Protein AF-A0A2P1QWV4-F1 (afdb_monomer)

Solvent-accessible surface area (backbone atoms o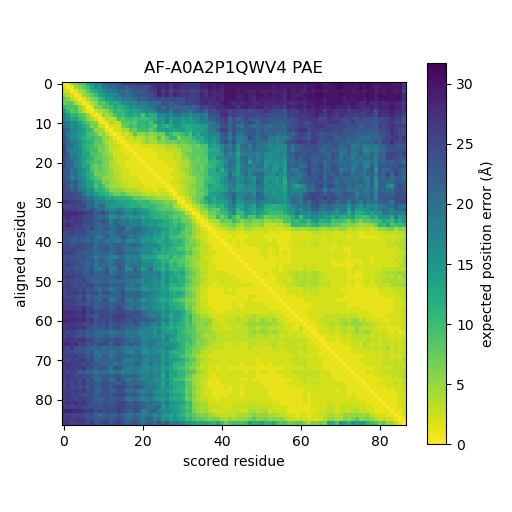nly — not comparable to full-atom values): 5271 Å² total; per-residue (Å²): 137,85,81,82,81,80,67,66,64,65,59,54,54,49,51,51,50,52,50,51,51,52,51,50,46,49,65,72,54,71,72,69,78,78,70,58,91,30,56,33,70,44,69,74,67,34,65,74,46,26,78,56,28,30,32,40,46,47,54,60,63,67,37,56,69,83,67,75,71,62,74,60,37,77,49,54,76,43,74,42,60,53,74,40,53,68,121

pLDDT: mean 83.9, std 16.36, range [35.91, 97.56]

Foldseek 3Di:
DDDDPPDCVVVVVVVVVVVVVVVVCCVVPVPDPPDPWQAEADVVVCLVPLARHAEYAPAQVQDQDDDPSPVSNVNHNYYHHHNYNHD

Sequence (87 aa):
MMTMSHSPTKHFRKKGIILSIILLYCYCFGNLKVQEKGTYNDLAKALQNPKDVRILDLRGRELATLPKEIGQLKNLQELDLSYNQLW

InterPro domains:
  IPR032675 Leucine-rich repeat domain superfamily [G3DSA:3.80.10.10] (27-87)

Secondary structure (DSSP, 8-state):
-------THHHHHHHHHHHHHHHHHHHHHTT-----TTEES-HHHHHHSTTT--EEE-TTS--SS--GGGGG-TT--EEE-TTS---

Nearest PDB structures (foldseek):
  4u08-assembly2_B  TM=1.002E+00  e=5.279E-05  Leptospira interrogans serovar Copenhageni str. Fiocruz L1-130
  6lx0-assembly1_A  TM=1.009E+00  e=9.581E-05  Leptospira santarosai serovar Shermani str. LT 821
  4u06-assembly1_A  TM=9.954E-01  e=1.627E-04  Leptospira interrogans serovar Copenhageni str. Fiocruz L1-130
  4u09-assembly1_A  TM=9.231E-01  e=1.110E-03  Leptospira interrogans serovar Copenhageni str. Fiocruz L1-130
  8xp3-assembly1_JC  TM=8.953E-01  e=4.910E-01  Homo sapiens

Radius of gyration: 25.89 Å; Cα contacts (8 Å, |Δi|>4): 90; chains: 1; bounding box: 24×56×78 Å

Mean predicted aligned error: 12.36 Å

Structure (mmCIF, N/CA/C/O backbone):
data_AF-A0A2P1QWV4-F1
#
_entry.id   AF-A0A2P1QWV4-F1
#
loop_
_atom_site.group_PDB
_atom_site.id
_atom_site.type_symbol
_atom_site.label_atom_id
_atom_site.label_alt_id
_atom_site.label_comp_id
_atom_site.label_asym_id
_atom_site.label_entity_id
_atom_site.label_seq_id
_atom_site.pdbx_PDB_ins_code
_atom_site.Cartn_x
_atom_site.Cartn_y
_atom_site.Cartn_z
_atom_site.occupancy
_atom_site.B_iso_or_equiv
_atom_site.auth_seq_id
_atom_site.auth_comp_id
_atom_site.auth_asym_id
_atom_site.auth_atom_id
_atom_site.pdbx_PDB_model_num
ATOM 1 N N . MET A 1 1 ? 3.760 45.464 63.492 1.00 41.03 1 MET A N 1
ATOM 2 C CA . MET A 1 1 ? 3.503 45.474 62.035 1.00 41.03 1 MET A CA 1
ATOM 3 C C . MET A 1 1 ? 4.593 44.658 61.353 1.00 41.03 1 MET A C 1
ATOM 5 O O . MET A 1 1 ? 5.704 45.149 61.231 1.00 41.03 1 MET A O 1
ATOM 9 N N . MET A 1 2 ? 4.333 43.396 60.999 1.00 35.91 2 MET A N 1
ATOM 10 C CA . MET A 1 2 ? 5.277 42.587 60.214 1.00 35.91 2 MET A CA 1
ATOM 11 C C . MET A 1 2 ? 4.987 42.815 58.730 1.00 35.91 2 MET A C 1
ATOM 13 O O . MET A 1 2 ? 3.895 42.508 58.259 1.00 35.91 2 MET A O 1
ATOM 17 N N . THR A 1 3 ? 5.941 43.385 58.002 1.00 49.12 3 THR A N 1
ATOM 18 C CA . THR A 1 3 ? 5.851 43.560 56.552 1.00 49.12 3 THR A CA 1
ATOM 19 C C . THR A 1 3 ? 6.279 42.259 55.870 1.00 49.12 3 THR A C 1
ATOM 21 O O . THR A 1 3 ? 7.433 41.846 55.940 1.00 49.12 3 THR A O 1
ATOM 24 N N . MET A 1 4 ? 5.341 41.572 55.211 1.00 44.56 4 MET A N 1
ATOM 25 C CA . MET A 1 4 ? 5.672 40.438 54.344 1.00 44.56 4 MET A CA 1
ATOM 26 C C . MET A 1 4 ? 6.257 40.971 53.033 1.00 44.56 4 MET A C 1
ATOM 28 O O . MET A 1 4 ? 5.523 41.420 52.154 1.00 44.56 4 MET A O 1
ATOM 32 N N . SER A 1 5 ? 7.579 40.912 52.879 1.00 52.41 5 SER A N 1
ATOM 33 C CA . SER A 1 5 ? 8.238 41.180 51.601 1.00 52.41 5 SER A CA 1
ATOM 34 C C . SER A 1 5 ? 7.972 40.022 50.628 1.00 52.41 5 SER A C 1
ATOM 36 O O . SER A 1 5 ? 8.624 38.977 50.638 1.00 52.41 5 SER A O 1
ATOM 38 N N . HIS A 1 6 ? 6.966 40.184 49.766 1.00 55.97 6 HIS A N 1
ATOM 39 C CA . HIS A 1 6 ? 6.724 39.261 48.658 1.00 55.97 6 HIS A CA 1
ATOM 40 C C . HIS A 1 6 ? 7.816 39.452 47.596 1.00 55.97 6 HIS A C 1
ATOM 42 O O . HIS A 1 6 ? 7.783 40.391 46.807 1.00 55.97 6 HIS A O 1
ATOM 48 N N . SER A 1 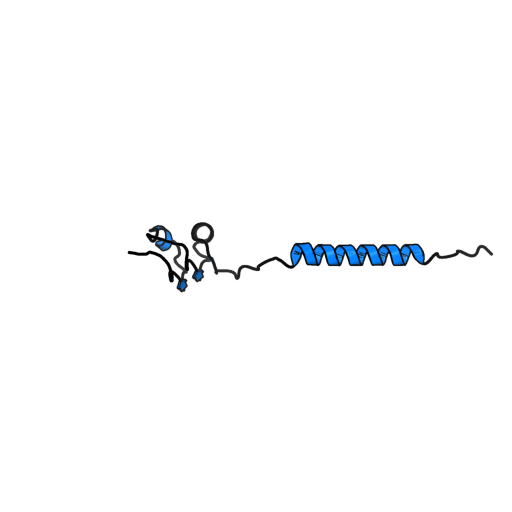7 ? 8.816 38.566 47.592 1.00 50.94 7 SER A N 1
ATOM 49 C CA . SER A 1 7 ? 9.912 38.601 46.617 1.00 50.94 7 SER A CA 1
ATOM 50 C C . SER A 1 7 ? 9.410 38.183 45.218 1.00 50.94 7 SER A C 1
ATOM 52 O O . SER A 1 7 ? 8.984 37.034 45.045 1.00 50.94 7 SER A O 1
ATOM 54 N N . PRO A 1 8 ? 9.478 39.057 44.192 1.00 56.31 8 PRO A N 1
ATOM 55 C CA . PRO A 1 8 ? 8.947 38.778 42.850 1.00 56.31 8 PRO A CA 1
ATOM 56 C C . PRO A 1 8 ? 9.732 37.687 42.094 1.00 56.31 8 PRO A C 1
ATOM 58 O O . PRO A 1 8 ? 9.236 37.090 41.136 1.00 56.31 8 PRO A O 1
ATOM 61 N N . THR A 1 9 ? 10.942 37.365 42.551 1.00 57.84 9 THR A N 1
ATOM 62 C CA . THR A 1 9 ? 11.903 36.444 41.918 1.00 57.84 9 THR A CA 1
ATOM 63 C C . THR A 1 9 ? 11.368 35.021 41.717 1.00 57.84 9 THR A C 1
ATOM 65 O O . THR A 1 9 ? 11.596 34.408 40.672 1.00 57.84 9 THR A O 1
ATOM 68 N N . LYS A 1 10 ? 10.589 34.493 42.672 1.00 58.16 10 LYS A N 1
ATOM 69 C CA . LYS A 1 10 ? 9.997 33.145 42.570 1.00 58.16 10 LYS A CA 1
ATOM 70 C C . LYS A 1 10 ? 8.980 33.046 41.430 1.00 58.16 10 LYS A C 1
ATOM 72 O O . LYS A 1 10 ? 8.883 32.001 40.793 1.00 58.16 10 LYS A O 1
ATOM 77 N N . HIS A 1 11 ? 8.226 34.112 41.176 1.00 54.50 11 HIS A N 1
ATOM 78 C CA . HIS A 1 11 ? 7.182 34.151 40.153 1.00 54.50 11 HIS A CA 1
ATOM 79 C C . HIS A 1 11 ? 7.775 34.231 38.737 1.00 54.50 11 HIS A C 1
ATOM 81 O O . HIS A 1 11 ? 7.349 33.483 37.858 1.00 54.50 11 HIS A O 1
ATOM 87 N N . PHE A 1 12 ? 8.822 35.040 38.533 1.00 60.25 12 PHE A N 1
ATOM 88 C CA . PHE A 1 12 ? 9.547 35.105 37.256 1.00 60.25 12 PHE A CA 1
ATOM 89 C C . PHE A 1 12 ? 10.268 33.794 36.922 1.00 60.25 12 PHE A C 1
ATOM 91 O O . PHE A 1 12 ? 10.156 33.311 35.797 1.00 60.25 12 PHE A O 1
ATOM 98 N N . ARG A 1 13 ? 10.917 33.153 37.907 1.00 68.25 13 ARG A N 1
ATOM 99 C CA . ARG A 1 13 ? 11.556 31.840 37.710 1.00 68.25 13 ARG A CA 1
ATOM 100 C C . ARG A 1 13 ? 10.545 30.766 37.301 1.00 68.25 13 ARG A C 1
ATOM 102 O O . ARG A 1 13 ? 10.812 29.995 36.390 1.00 68.25 13 ARG A O 1
ATOM 109 N N . LYS A 1 14 ? 9.364 30.741 37.930 1.00 65.25 14 LYS A N 1
ATOM 110 C CA . LYS A 1 14 ? 8.271 29.815 37.577 1.00 65.25 14 LYS A CA 1
ATOM 111 C C . LYS A 1 14 ? 7.737 30.058 36.161 1.00 65.25 14 LYS A C 1
ATOM 113 O O . LYS A 1 14 ? 7.563 29.097 35.423 1.00 65.25 14 LYS A O 1
ATOM 118 N N . LYS A 1 15 ? 7.527 31.318 35.760 1.00 74.31 15 LYS A N 1
ATOM 119 C CA . LYS A 1 15 ? 7.105 31.669 34.390 1.00 74.31 15 LYS A CA 1
ATOM 120 C C . LYS A 1 15 ? 8.151 31.289 33.339 1.00 74.31 15 LYS A C 1
ATOM 122 O O . LYS A 1 15 ? 7.782 30.765 32.295 1.00 74.31 15 LYS A O 1
ATOM 127 N N . GLY A 1 16 ? 9.435 31.488 33.639 1.00 77.56 16 GLY A N 1
ATOM 128 C CA . GLY A 1 16 ? 10.540 31.053 32.780 1.00 77.56 16 GLY A CA 1
ATOM 129 C C . GLY A 1 16 ? 10.588 29.533 32.604 1.00 77.56 16 GLY A C 1
ATOM 130 O O . GLY A 1 16 ? 10.732 29.053 31.485 1.00 77.56 16 GLY A O 1
ATOM 131 N N . ILE A 1 17 ? 10.369 28.775 33.686 1.00 84.50 17 ILE A N 1
ATOM 132 C CA . ILE A 1 17 ? 10.273 27.308 33.633 1.00 84.50 17 ILE A CA 1
ATOM 133 C C . ILE A 1 17 ? 9.084 26.872 32.766 1.00 84.50 17 ILE A C 1
ATOM 135 O O . ILE A 1 17 ? 9.257 26.054 31.868 1.00 84.50 17 ILE A O 1
ATOM 139 N N . ILE A 1 18 ? 7.899 27.454 32.968 1.00 86.88 18 ILE A N 1
ATOM 140 C CA . ILE A 1 18 ? 6.710 27.143 32.157 1.00 86.88 18 ILE A CA 1
ATOM 141 C C . ILE A 1 18 ? 6.970 27.424 30.670 1.00 86.88 18 ILE A C 1
ATOM 143 O O . ILE A 1 18 ? 6.674 26.578 29.831 1.00 86.88 18 ILE A O 1
ATOM 147 N N . LEU A 1 19 ? 7.581 28.567 30.341 1.00 86.44 19 LEU A N 1
ATOM 148 C CA . LEU A 1 19 ? 7.925 28.914 28.961 1.00 86.44 19 LEU A CA 1
ATOM 149 C C . LEU A 1 19 ? 8.916 27.911 28.353 1.00 86.44 19 LEU A C 1
ATOM 151 O O . LEU A 1 19 ? 8.719 27.469 27.226 1.00 86.44 19 LEU A O 1
ATOM 155 N N . SER A 1 20 ? 9.941 27.503 29.105 1.00 87.44 20 SER A N 1
ATOM 156 C CA . SER A 1 20 ? 10.903 26.495 28.641 1.00 87.44 20 SER A CA 1
ATOM 157 C C . SER A 1 20 ? 10.265 25.124 28.397 1.00 87.44 20 SER A C 1
ATOM 159 O O . SER A 1 20 ? 10.608 24.469 27.419 1.00 87.44 20 SER A O 1
ATOM 161 N N . ILE A 1 21 ? 9.291 24.716 29.217 1.00 88.88 21 ILE A N 1
ATOM 162 C CA . ILE A 1 21 ? 8.538 23.468 29.025 1.00 88.88 21 ILE A CA 1
ATOM 163 C C . ILE A 1 21 ? 7.674 23.547 27.764 1.00 88.88 21 ILE A C 1
ATOM 165 O O . ILE A 1 21 ? 7.635 22.588 27.002 1.00 88.88 21 ILE A O 1
ATOM 169 N N . ILE A 1 22 ? 7.020 24.685 27.513 1.00 88.69 22 ILE A N 1
ATOM 170 C CA . ILE A 1 22 ? 6.231 24.901 26.292 1.00 88.69 22 ILE A CA 1
ATOM 171 C C . ILE A 1 22 ? 7.132 24.830 25.059 1.00 88.69 22 ILE A C 1
ATOM 173 O O . ILE A 1 22 ? 6.800 24.142 24.101 1.00 88.69 22 ILE A O 1
ATOM 177 N N . LEU A 1 23 ? 8.290 25.493 25.088 1.00 87.31 23 LEU A N 1
ATOM 178 C CA . LEU A 1 23 ? 9.248 25.458 23.982 1.00 87.31 23 LEU A CA 1
ATOM 179 C C . LEU A 1 23 ? 9.799 24.048 23.748 1.00 87.31 23 LEU A C 1
ATOM 181 O O . LEU A 1 23 ? 9.881 23.613 22.602 1.00 87.31 23 LEU A O 1
ATOM 185 N N . LEU A 1 24 ? 10.117 23.315 24.819 1.00 87.44 24 LEU A N 1
ATOM 186 C CA . LEU A 1 24 ? 10.555 21.923 24.736 1.00 87.44 24 LEU A CA 1
ATOM 187 C C . LEU A 1 24 ? 9.450 21.024 24.170 1.00 87.44 24 LEU A C 1
ATOM 189 O O . LEU A 1 24 ? 9.716 20.213 23.293 1.00 87.44 24 LEU A O 1
ATOM 193 N N . TYR A 1 25 ? 8.204 21.200 24.612 1.00 85.38 25 TYR A N 1
ATOM 194 C CA . TYR A 1 25 ? 7.054 20.474 24.079 1.00 85.38 25 TYR A CA 1
ATOM 195 C C . TYR A 1 25 ? 6.842 20.774 22.592 1.00 85.38 25 TYR A C 1
ATOM 197 O O . TYR A 1 25 ? 6.720 19.847 21.799 1.00 85.38 25 TYR A O 1
ATOM 205 N N . CYS A 1 26 ? 6.876 22.044 22.183 1.00 81.50 26 CYS A N 1
ATOM 206 C CA . CYS A 1 26 ? 6.783 22.438 20.776 1.00 81.50 26 CYS A CA 1
ATOM 207 C C . CYS A 1 26 ? 7.923 21.847 19.937 1.00 81.50 26 CYS A C 1
ATOM 209 O O . CYS A 1 26 ? 7.685 21.388 18.824 1.00 81.50 26 CYS A O 1
ATOM 211 N N . TYR A 1 27 ? 9.141 21.806 20.477 1.00 83.94 27 TYR A N 1
ATOM 212 C CA . TYR A 1 27 ? 10.283 21.175 19.821 1.00 83.94 27 TYR A CA 1
ATOM 213 C C . TYR A 1 27 ? 10.092 19.655 19.668 1.00 83.94 27 TYR A C 1
ATOM 215 O O . TYR A 1 27 ? 10.285 19.110 18.581 1.00 83.94 27 TYR A O 1
ATOM 223 N N . CYS A 1 28 ? 9.650 18.972 20.728 1.00 79.69 28 CYS A N 1
ATOM 224 C CA . CYS A 1 28 ? 9.412 17.528 20.726 1.00 79.69 28 CYS A CA 1
ATOM 225 C C . CYS A 1 28 ? 8.209 17.110 19.862 1.00 79.69 28 CYS A C 1
ATOM 227 O O . CYS A 1 28 ? 8.248 16.052 19.239 1.00 79.69 28 CYS A O 1
ATOM 229 N N . PHE A 1 29 ? 7.141 17.910 19.825 1.00 76.69 29 PHE A N 1
ATOM 230 C CA . PHE A 1 29 ? 5.852 17.539 19.225 1.00 76.69 29 PHE A CA 1
ATOM 231 C C . PHE A 1 29 ? 5.611 18.172 17.845 1.00 76.69 29 PHE A C 1
ATOM 233 O O . PHE A 1 29 ? 4.808 17.662 17.068 1.00 76.69 29 PHE A O 1
ATOM 240 N N . GLY A 1 30 ? 6.332 19.242 17.491 1.00 68.38 30 GLY A N 1
ATOM 241 C CA . GLY A 1 30 ? 6.188 19.954 16.213 1.00 68.38 30 GLY A CA 1
ATOM 242 C C . GLY A 1 30 ? 6.576 19.144 14.970 1.00 68.38 30 GLY A C 1
ATOM 243 O O . GLY A 1 30 ? 6.317 19.577 13.854 1.00 68.38 30 GLY A O 1
ATOM 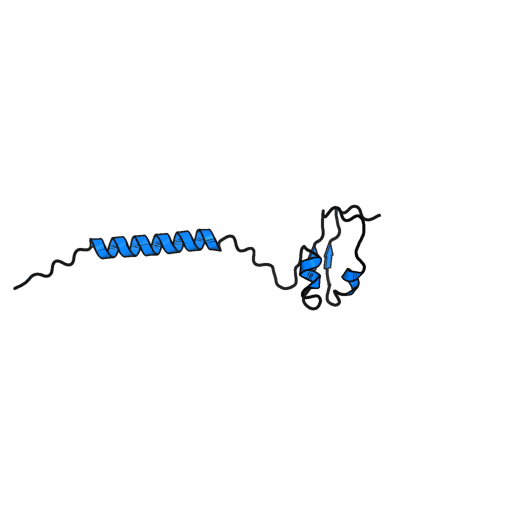244 N N . ASN A 1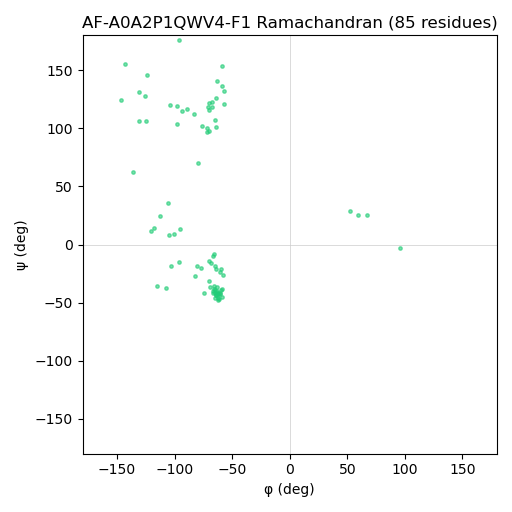 31 ? 7.161 17.957 15.148 1.00 62.12 31 ASN A N 1
ATOM 245 C CA . ASN A 1 31 ? 7.564 17.063 14.061 1.00 62.12 31 ASN A CA 1
ATOM 246 C C . ASN A 1 31 ? 6.574 15.909 13.810 1.00 62.12 31 ASN A C 1
ATOM 248 O O . ASN A 1 31 ? 6.876 14.993 13.041 1.00 62.12 31 ASN A O 1
ATOM 252 N N . LEU A 1 32 ? 5.390 15.927 14.434 1.00 64.81 32 LEU A N 1
ATOM 253 C CA . LEU A 1 32 ? 4.341 14.949 14.151 1.00 64.81 32 LEU A CA 1
ATOM 254 C C . LEU A 1 32 ? 3.757 15.184 12.758 1.00 64.81 32 LEU A C 1
ATOM 256 O O . LEU A 1 32 ? 2.867 16.004 12.550 1.00 64.81 32 LEU A O 1
ATOM 260 N N . LYS A 1 33 ? 4.247 14.406 11.792 1.00 61.97 33 LYS A N 1
ATOM 261 C CA . LYS A 1 33 ? 3.546 14.192 10.528 1.00 61.97 33 LYS A CA 1
ATOM 262 C C . LYS A 1 33 ? 2.238 13.469 10.852 1.00 61.97 33 LYS A C 1
ATOM 264 O O . LYS A 1 33 ? 2.246 12.265 11.102 1.00 61.97 33 LYS A O 1
ATOM 269 N N . VAL A 1 34 ? 1.128 14.201 10.890 1.00 64.12 34 VAL A N 1
ATOM 270 C CA . VAL A 1 34 ? -0.208 13.598 10.928 1.00 64.12 34 VAL A CA 1
ATOM 271 C C . VAL A 1 34 ? -0.391 12.867 9.603 1.00 64.12 34 VAL A C 1
ATOM 273 O O . VAL A 1 34 ? -0.505 13.489 8.552 1.00 64.12 34 VAL A O 1
ATOM 276 N N . GLN A 1 35 ? -0.342 11.538 9.645 1.00 65.75 35 GLN A N 1
ATOM 277 C CA . GLN A 1 35 ? -0.719 10.714 8.506 1.00 65.75 35 GLN A CA 1
ATOM 278 C C . GLN A 1 35 ? -2.232 10.844 8.340 1.00 65.75 35 GLN A C 1
ATOM 280 O O . GLN A 1 35 ? -2.987 10.477 9.244 1.00 65.75 35 GLN A O 1
ATOM 285 N N . GLU A 1 36 ? -2.670 11.418 7.221 1.00 74.88 36 GLU A N 1
ATOM 286 C CA . GLU A 1 36 ? -4.093 11.505 6.916 1.00 74.88 36 GLU A CA 1
ATOM 287 C C . GLU A 1 36 ? -4.696 10.102 6.910 1.00 74.88 36 GLU A C 1
ATOM 289 O O . GLU A 1 36 ? -4.136 9.152 6.353 1.00 74.88 36 GLU A O 1
ATOM 294 N N . LYS A 1 3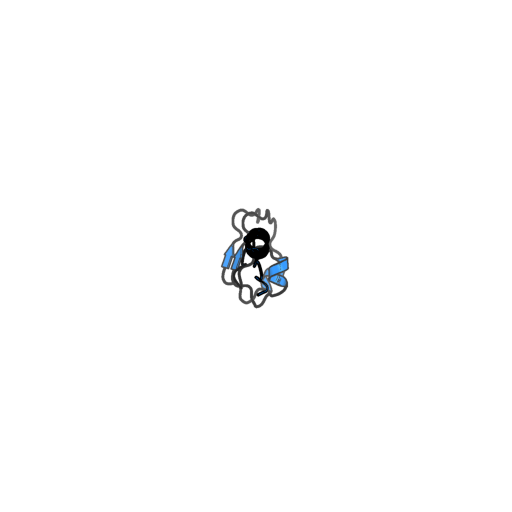7 ? -5.829 9.960 7.599 1.00 83.31 37 LYS A N 1
ATOM 295 C CA . LYS A 1 37 ? -6.497 8.673 7.758 1.00 83.31 37 LYS A CA 1
ATOM 296 C C . LYS A 1 37 ? -6.809 8.091 6.376 1.00 83.31 37 LYS A C 1
ATOM 298 O O . LYS A 1 37 ? -7.556 8.689 5.611 1.00 83.31 37 LYS A O 1
ATOM 303 N N . GLY A 1 38 ? -6.280 6.901 6.100 1.00 90.25 38 GLY A N 1
ATOM 304 C CA . GLY A 1 38 ? -6.491 6.193 4.837 1.00 90.25 38 GLY A CA 1
ATOM 305 C C . GLY A 1 38 ? -5.393 6.383 3.793 1.00 90.25 38 GLY A C 1
ATOM 306 O O . GLY A 1 38 ? -5.455 5.713 2.761 1.00 90.25 38 GLY A O 1
ATOM 307 N N . THR A 1 39 ? -4.377 7.207 4.070 1.00 95.38 39 THR A N 1
ATOM 308 C CA . THR A 1 39 ? -3.215 7.401 3.194 1.00 95.38 39 THR A CA 1
ATOM 309 C C . THR A 1 39 ? -1.995 6.676 3.748 1.00 95.38 39 THR A C 1
ATOM 311 O O . THR A 1 39 ? -1.516 6.964 4.846 1.00 95.38 39 THR A O 1
ATOM 314 N N . TYR A 1 40 ? -1.464 5.744 2.965 1.00 95.56 40 TYR A N 1
ATOM 315 C CA . TYR A 1 40 ? -0.334 4.900 3.332 1.00 95.56 40 TYR A CA 1
ATOM 316 C C . TYR A 1 40 ? 0.774 5.034 2.293 1.00 95.56 40 TYR A C 1
ATOM 318 O O . TYR A 1 40 ? 0.514 5.194 1.108 1.00 95.56 40 TYR A O 1
ATOM 326 N N . ASN A 1 41 ? 2.023 4.954 2.742 1.00 94.50 41 ASN A N 1
ATOM 327 C CA . ASN A 1 41 ? 3.205 4.990 1.877 1.00 94.50 41 ASN A CA 1
ATOM 328 C C . ASN A 1 41 ? 4.070 3.728 2.001 1.00 94.50 41 ASN A C 1
ATOM 330 O O . ASN A 1 41 ? 5.230 3.706 1.592 1.00 94.50 41 ASN A O 1
ATOM 334 N N . ASP A 1 42 ? 3.523 2.713 2.659 1.00 93.94 42 ASP A N 1
ATOM 335 C CA . ASP A 1 42 ? 4.182 1.470 3.007 1.00 93.94 42 ASP A CA 1
ATOM 336 C C . ASP A 1 42 ? 3.129 0.366 2.963 1.00 93.94 42 ASP A C 1
ATOM 338 O O . ASP A 1 42 ? 2.084 0.457 3.619 1.00 93.94 42 ASP A O 1
ATOM 342 N N . LEU A 1 43 ? 3.396 -0.664 2.164 1.00 94.69 43 LEU A N 1
ATOM 343 C CA . LEU A 1 43 ? 2.451 -1.752 1.973 1.00 94.69 43 LEU A CA 1
ATOM 344 C C . LEU A 1 43 ? 2.238 -2.553 3.264 1.00 94.69 43 LEU A C 1
ATOM 346 O O . LEU A 1 43 ? 1.109 -2.933 3.559 1.00 94.69 43 LEU A O 1
ATOM 350 N N . ALA A 1 44 ? 3.280 -2.787 4.062 1.00 94.88 44 ALA A N 1
ATOM 351 C CA . ALA A 1 44 ? 3.150 -3.554 5.296 1.00 94.88 44 ALA A CA 1
ATOM 352 C C . ALA A 1 44 ? 2.248 -2.831 6.305 1.00 94.88 44 ALA A C 1
ATOM 354 O O . ALA A 1 44 ? 1.413 -3.464 6.949 1.00 94.88 44 ALA A O 1
ATOM 355 N N . LYS A 1 45 ? 2.345 -1.499 6.399 1.00 94.38 45 LYS A N 1
ATOM 356 C CA . LYS A 1 45 ? 1.423 -0.687 7.213 1.00 94.38 45 LYS A CA 1
ATOM 357 C C . LYS A 1 45 ? -0.002 -0.695 6.665 1.00 94.38 45 LYS A C 1
ATOM 359 O O . LYS A 1 45 ? -0.945 -0.783 7.448 1.00 94.38 45 LYS A O 1
ATOM 364 N N . ALA A 1 46 ? -0.162 -0.629 5.345 1.00 95.38 46 ALA A N 1
ATOM 365 C CA . ALA A 1 46 ? -1.471 -0.696 4.696 1.00 95.38 46 ALA A CA 1
ATOM 366 C C . ALA A 1 46 ? -2.181 -2.032 4.998 1.00 95.38 46 ALA A C 1
ATOM 368 O O . ALA A 1 46 ? -3.366 -2.055 5.332 1.00 95.38 46 ALA A O 1
ATOM 369 N N . LEU A 1 47 ? -1.437 -3.141 4.976 1.00 96.56 47 LEU A N 1
ATOM 370 C CA . LEU A 1 47 ? -1.955 -4.485 5.248 1.00 96.56 47 LEU A CA 1
ATOM 371 C C . LEU A 1 47 ? -2.337 -4.729 6.718 1.00 96.56 47 LEU A C 1
ATOM 373 O O . LEU A 1 47 ? -3.061 -5.682 6.995 1.00 96.56 47 LEU A O 1
ATOM 377 N N . GLN A 1 48 ? -1.920 -3.875 7.660 1.00 95.94 48 GLN A N 1
ATOM 378 C CA . GLN A 1 48 ? -2.391 -3.955 9.052 1.00 95.94 48 GLN A CA 1
ATOM 379 C C . GLN A 1 48 ? -3.860 -3.538 9.184 1.00 95.94 48 GLN A C 1
ATOM 381 O O . GLN A 1 48 ? -4.568 -4.058 10.041 1.00 95.94 48 GLN A O 1
ATOM 386 N N . ASN A 1 49 ? -4.327 -2.615 8.333 1.00 94.81 49 ASN A N 1
ATOM 387 C CA . ASN A 1 49 ? -5.697 -2.094 8.355 1.00 94.81 49 ASN A CA 1
ATOM 388 C C . ASN A 1 49 ? -6.273 -2.010 6.927 1.00 94.81 49 ASN A C 1
ATOM 390 O O . ASN A 1 49 ? -6.625 -0.927 6.459 1.00 94.81 49 ASN A O 1
ATOM 394 N N . PRO A 1 50 ? -6.418 -3.142 6.212 1.00 95.06 50 PRO A N 1
ATOM 395 C CA . PRO A 1 50 ? -6.688 -3.165 4.770 1.00 95.06 50 PRO A CA 1
ATOM 396 C C . PRO A 1 50 ? -8.049 -2.569 4.377 1.00 95.06 50 PRO A C 1
ATOM 398 O O . PRO A 1 50 ? -8.263 -2.210 3.221 1.00 95.06 50 PRO A O 1
ATOM 401 N N . LYS A 1 51 ? -8.979 -2.454 5.333 1.00 95.19 51 LYS A N 1
ATOM 402 C CA . LYS A 1 51 ? -10.292 -1.825 5.136 1.00 95.19 51 LYS A CA 1
ATOM 403 C C . LYS A 1 51 ? -10.245 -0.296 5.216 1.00 95.19 51 LYS A C 1
ATOM 405 O O . LYS A 1 51 ? -11.168 0.345 4.724 1.00 95.19 51 LYS A O 1
ATOM 410 N N . ASP A 1 52 ? -9.201 0.285 5.797 1.00 95.19 52 ASP A N 1
ATOM 411 C CA . ASP A 1 52 ? -9.097 1.736 5.981 1.00 95.19 52 ASP A CA 1
ATOM 412 C C . ASP A 1 52 ? -8.287 2.414 4.870 1.00 95.19 52 ASP A C 1
ATOM 414 O O . ASP A 1 52 ? -8.364 3.631 4.709 1.00 95.19 52 ASP A O 1
ATOM 418 N N . VAL A 1 53 ? -7.535 1.639 4.085 1.00 97.06 53 VAL A N 1
ATOM 419 C CA . VAL A 1 53 ? -6.671 2.142 3.012 1.00 97.06 53 VAL A CA 1
ATOM 420 C C . VAL A 1 53 ? -7.510 2.672 1.853 1.00 97.06 53 VAL A C 1
ATOM 422 O O . VAL A 1 53 ? -8.282 1.927 1.253 1.00 97.06 53 VAL A O 1
ATOM 425 N N . ARG A 1 54 ? -7.318 3.950 1.517 1.00 97.50 54 ARG A N 1
ATOM 426 C CA . ARG A 1 54 ? -7.893 4.606 0.333 1.00 97.50 54 ARG A CA 1
ATOM 427 C C . ARG A 1 54 ? -6.832 5.048 -0.657 1.00 97.50 54 ARG A C 1
ATOM 429 O O . ARG A 1 54 ? -7.064 4.944 -1.854 1.00 97.50 54 ARG A O 1
ATOM 436 N N . ILE A 1 55 ? -5.683 5.494 -0.165 1.00 97.50 55 ILE A N 1
ATOM 437 C CA . ILE A 1 55 ? -4.565 5.945 -0.988 1.00 97.50 55 ILE A CA 1
ATOM 438 C C . ILE A 1 55 ? -3.325 5.168 -0.561 1.00 97.50 55 ILE A C 1
ATOM 440 O O . ILE A 1 55 ? -2.993 5.120 0.627 1.00 97.50 55 ILE A O 1
ATOM 444 N N . LEU A 1 56 ? -2.645 4.554 -1.525 1.00 97.25 56 LEU A N 1
ATOM 445 C CA . LEU A 1 56 ? -1.370 3.880 -1.325 1.00 97.25 56 LEU A CA 1
ATOM 446 C C . LEU A 1 56 ? -0.332 4.461 -2.291 1.00 97.25 56 LEU A C 1
ATOM 448 O O . LEU A 1 56 ? -0.371 4.185 -3.486 1.00 97.25 56 LEU A O 1
ATOM 452 N N . ASP A 1 57 ? 0.597 5.258 -1.762 1.00 96.88 57 ASP A N 1
ATOM 453 C CA . ASP A 1 57 ? 1.705 5.845 -2.523 1.00 96.88 57 ASP A CA 1
ATOM 454 C C . ASP A 1 57 ? 2.977 5.002 -2.342 1.00 96.88 57 ASP A C 1
ATOM 456 O O . ASP A 1 57 ? 3.642 5.033 -1.303 1.00 96.88 57 ASP A O 1
ATOM 460 N N . LEU A 1 58 ? 3.310 4.224 -3.368 1.00 96.06 58 LEU A N 1
ATOM 461 C CA . LEU A 1 58 ? 4.521 3.411 -3.453 1.00 96.06 58 LEU A CA 1
ATOM 462 C C . LEU A 1 58 ? 5.467 3.931 -4.539 1.00 96.06 58 LEU A C 1
ATOM 464 O O . LEU A 1 58 ? 6.290 3.177 -5.062 1.00 96.06 58 LEU A O 1
ATOM 468 N N . ARG A 1 59 ? 5.376 5.214 -4.883 1.00 96.19 59 ARG A N 1
ATOM 469 C CA . ARG A 1 59 ? 6.232 5.848 -5.879 1.00 96.19 59 ARG A CA 1
ATOM 470 C C . ARG A 1 59 ? 7.712 5.746 -5.519 1.00 96.19 59 ARG A C 1
ATOM 472 O O . ARG A 1 59 ? 8.103 6.011 -4.381 1.00 96.19 59 ARG A O 1
ATOM 479 N N . GLY A 1 60 ? 8.548 5.419 -6.503 1.00 95.19 60 GLY A N 1
ATOM 480 C CA . GLY A 1 60 ? 10.005 5.464 -6.341 1.00 95.19 60 GLY A CA 1
ATOM 481 C C . GLY A 1 60 ? 10.563 4.432 -5.360 1.00 95.19 60 GLY A C 1
ATOM 482 O O . GLY A 1 60 ? 11.595 4.677 -4.745 1.00 95.19 60 GLY A O 1
ATOM 483 N N . ARG A 1 61 ? 9.869 3.307 -5.153 1.00 93.31 61 ARG A N 1
ATOM 484 C CA . ARG A 1 61 ? 10.238 2.276 -4.168 1.00 93.31 61 ARG A CA 1
ATOM 485 C C . ARG A 1 61 ? 11.057 1.127 -4.754 1.00 93.31 61 ARG A C 1
ATOM 487 O O . ARG A 1 61 ? 11.189 0.101 -4.096 1.00 93.31 61 ARG A O 1
ATOM 494 N N . GLU A 1 62 ? 11.585 1.295 -5.968 1.00 93.44 62 GLU A N 1
ATOM 495 C CA . GLU A 1 62 ? 12.390 0.283 -6.673 1.00 93.44 62 GLU A CA 1
ATOM 496 C C . GLU A 1 62 ? 11.692 -1.087 -6.751 1.00 93.44 62 GLU A C 1
ATOM 498 O O . GLU A 1 62 ? 12.327 -2.139 -6.790 1.00 93.44 62 GLU A O 1
ATOM 503 N N . LEU A 1 63 ? 10.356 -1.091 -6.766 1.00 92.38 63 LEU A N 1
ATOM 504 C CA . LEU A 1 63 ? 9.587 -2.324 -6.826 1.00 92.38 63 LEU A CA 1
ATOM 505 C C . LEU A 1 63 ? 9.803 -2.978 -8.187 1.00 92.38 63 LEU A C 1
ATOM 507 O O . LEU A 1 63 ? 9.437 -2.408 -9.213 1.00 92.38 63 LEU A O 1
ATOM 511 N N . ALA A 1 64 ? 10.367 -4.185 -8.175 1.00 94.69 64 ALA A N 1
ATOM 512 C CA . ALA A 1 64 ? 10.468 -5.035 -9.357 1.00 94.69 64 ALA A CA 1
ATOM 513 C C . ALA A 1 64 ? 9.171 -5.817 -9.608 1.00 94.69 64 ALA A C 1
ATOM 515 O O . ALA A 1 64 ? 8.874 -6.188 -10.733 1.00 94.69 64 ALA A O 1
ATOM 516 N N . THR A 1 65 ? 8.386 -6.094 -8.565 1.00 94.19 65 THR A N 1
ATOM 517 C CA . THR A 1 65 ? 7.107 -6.807 -8.684 1.00 94.19 65 THR A CA 1
ATOM 518 C C . THR A 1 65 ? 6.088 -6.237 -7.708 1.00 94.19 65 THR A C 1
ATOM 520 O O . THR A 1 65 ? 6.452 -5.666 -6.676 1.00 94.19 65 THR A O 1
ATOM 523 N N . LEU A 1 66 ? 4.805 -6.403 -8.031 1.00 92.19 66 LEU A N 1
ATOM 524 C CA . LEU A 1 66 ? 3.710 -6.042 -7.141 1.00 92.19 66 LEU A CA 1
ATOM 525 C C . LEU A 1 66 ? 3.215 -7.294 -6.392 1.00 92.19 66 LEU A C 1
ATOM 527 O O . LEU A 1 66 ? 2.754 -8.239 -7.037 1.00 92.19 66 LEU A O 1
ATOM 531 N N . PRO A 1 67 ? 3.287 -7.337 -5.052 1.00 92.69 67 PRO A N 1
ATOM 532 C CA . PRO A 1 67 ? 2.790 -8.466 -4.268 1.00 92.69 67 PRO A CA 1
ATOM 533 C C . PRO A 1 67 ? 1.273 -8.655 -4.420 1.00 92.69 67 PRO A C 1
ATOM 535 O O . PRO A 1 67 ? 0.497 -7.695 -4.416 1.00 92.69 67 PRO A O 1
ATOM 538 N N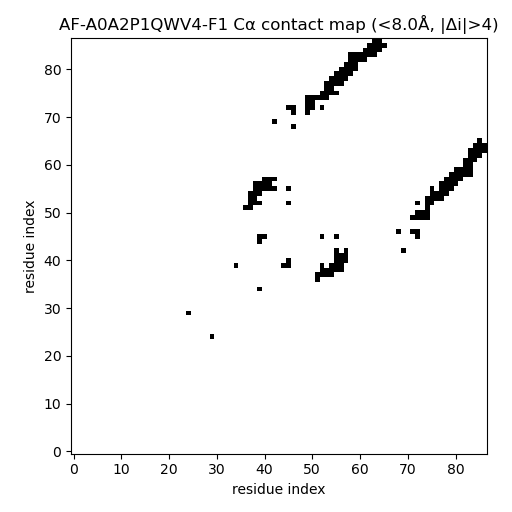 . LYS A 1 68 ? 0.834 -9.917 -4.498 1.00 94.75 68 LYS A N 1
ATOM 539 C CA . LYS A 1 68 ? -0.584 -10.306 -4.658 1.00 94.75 68 LYS A CA 1
ATOM 540 C C . LYS A 1 68 ? -1.471 -9.822 -3.505 1.00 94.75 68 LYS A C 1
ATOM 542 O O . LYS A 1 68 ? -2.679 -9.654 -3.666 1.00 94.75 68 LYS A O 1
ATOM 547 N N . GLU A 1 69 ? -0.869 -9.587 -2.344 1.00 95.94 69 GLU A N 1
ATOM 548 C CA . GLU A 1 69 ? -1.499 -9.097 -1.122 1.00 95.94 69 GLU A CA 1
ATOM 549 C C . GLU A 1 69 ? -2.151 -7.725 -1.325 1.00 95.94 69 GLU A C 1
ATOM 551 O O . GLU A 1 69 ? -3.095 -7.398 -0.609 1.00 95.94 69 GLU A O 1
ATOM 556 N N . ILE A 1 70 ? -1.751 -6.956 -2.348 1.00 95.81 70 ILE A N 1
ATOM 557 C CA . ILE A 1 70 ? -2.417 -5.694 -2.689 1.00 95.81 70 ILE A CA 1
ATOM 558 C C . ILE A 1 70 ? -3.913 -5.887 -2.992 1.00 95.81 70 ILE A C 1
ATOM 560 O O . ILE A 1 70 ? -4.725 -5.007 -2.717 1.00 95.81 70 ILE A O 1
ATOM 564 N N . GLY A 1 71 ? -4.311 -7.084 -3.442 1.00 95.25 71 GLY A N 1
ATOM 565 C CA . GLY A 1 71 ? -5.711 -7.458 -3.644 1.00 95.25 71 GLY A CA 1
ATOM 566 C C . GLY A 1 71 ? -6.545 -7.556 -2.358 1.00 95.25 71 GLY A C 1
ATOM 567 O O . GLY A 1 71 ? -7.773 -7.6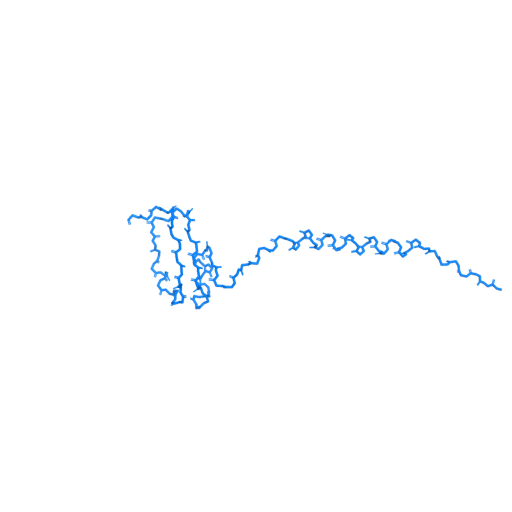77 -2.437 1.00 95.25 71 GLY A O 1
ATOM 568 N N . GLN A 1 72 ? -5.924 -7.508 -1.173 1.00 97.38 72 GLN A N 1
ATOM 569 C CA . GLN A 1 72 ? -6.611 -7.434 0.123 1.00 97.38 72 GLN A CA 1
ATOM 570 C C . GLN A 1 72 ? -7.136 -6.023 0.429 1.00 97.38 72 GLN A C 1
ATOM 572 O O . GLN A 1 72 ? -8.064 -5.883 1.227 1.00 97.38 72 GLN A O 1
ATOM 577 N N . LEU A 1 73 ? -6.595 -4.988 -0.223 1.00 97.56 73 LEU A N 1
ATOM 578 C CA . LEU A 1 73 ? -6.946 -3.582 -0.009 1.00 97.56 73 LEU A CA 1
ATOM 579 C C . LEU A 1 73 ? -8.254 -3.225 -0.737 1.00 97.56 73 LEU A C 1
ATOM 581 O O . LEU A 1 73 ? -8.267 -2.518 -1.739 1.00 97.56 73 LEU A O 1
ATOM 585 N N . LYS A 1 74 ? -9.383 -3.757 -0.252 1.00 96.25 74 LYS A N 1
ATOM 586 C CA . LYS A 1 74 ? -10.687 -3.691 -0.948 1.00 96.25 74 LYS A CA 1
ATOM 587 C C . LYS A 1 74 ? -11.260 -2.285 -1.125 1.00 96.25 74 LYS A C 1
ATOM 589 O O . LYS A 1 74 ? -12.106 -2.100 -1.990 1.00 96.25 74 LYS A O 1
ATOM 594 N N . ASN A 1 75 ? -10.817 -1.331 -0.312 1.00 97.06 75 ASN A N 1
ATOM 595 C CA . ASN A 1 75 ? -11.292 0.051 -0.341 1.00 97.06 75 ASN A CA 1
ATOM 596 C C . ASN A 1 75 ? -10.287 1.016 -0.991 1.00 97.06 75 ASN A C 1
ATOM 598 O O . ASN A 1 75 ? -10.504 2.227 -0.935 1.00 97.06 75 ASN A O 1
ATOM 602 N N . LEU A 1 76 ? -9.213 0.492 -1.598 1.00 97.50 76 LEU A N 1
ATOM 603 C CA . LEU A 1 76 ? -8.194 1.291 -2.268 1.00 97.50 76 LEU A CA 1
ATOM 604 C C . LEU A 1 76 ? -8.805 2.030 -3.466 1.00 97.50 76 LEU A C 1
ATOM 606 O O . LEU A 1 76 ? -9.436 1.421 -4.327 1.00 97.50 76 LEU A O 1
ATOM 610 N N . GLN A 1 77 ? -8.625 3.346 -3.493 1.00 97.31 77 GLN A N 1
ATOM 611 C CA . GLN A 1 77 ? -9.134 4.255 -4.523 1.00 97.31 77 GLN A CA 1
ATOM 612 C C . GLN A 1 77 ? -7.999 4.749 -5.417 1.00 97.31 77 GLN A C 1
ATOM 614 O O . GLN A 1 77 ? -8.176 4.855 -6.626 1.00 97.31 77 GLN A O 1
ATOM 619 N N . GLU A 1 78 ? -6.831 5.003 -4.828 1.00 97.44 78 GLU A N 1
ATOM 620 C CA . GLU A 1 78 ? -5.651 5.492 -5.532 1.00 97.44 78 GLU A CA 1
ATOM 621 C C . GLU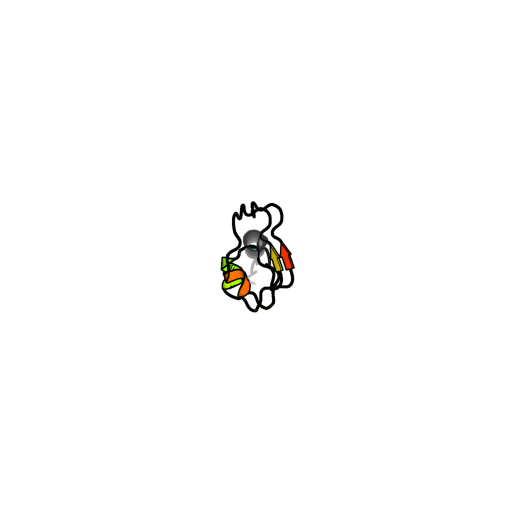 A 1 78 ? -4.422 4.655 -5.169 1.00 97.44 78 GLU A C 1
ATOM 623 O O . GLU A 1 78 ? -4.142 4.402 -3.995 1.00 97.44 78 GLU A O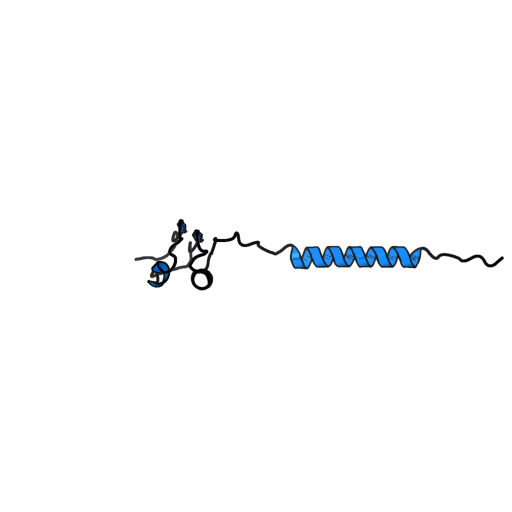 1
ATOM 628 N N . LEU A 1 79 ? -3.693 4.222 -6.196 1.00 97.12 79 LEU A N 1
ATOM 629 C CA . LEU A 1 79 ? -2.451 3.468 -6.083 1.00 97.12 79 LEU A CA 1
ATOM 630 C C . LEU A 1 79 ? -1.401 4.124 -6.980 1.00 97.12 79 LEU A C 1
ATOM 632 O O . LEU A 1 79 ? -1.464 3.981 -8.201 1.00 97.12 79 LEU A O 1
ATOM 636 N N . ASP A 1 80 ? -0.437 4.821 -6.380 1.00 97.19 80 ASP A N 1
ATOM 637 C CA . ASP A 1 80 ? 0.687 5.398 -7.119 1.00 97.19 80 ASP A CA 1
ATOM 638 C C . ASP A 1 80 ? 1.873 4.423 -7.100 1.00 97.19 80 ASP A C 1
ATOM 640 O O . ASP A 1 80 ? 2.437 4.114 -6.050 1.00 97.19 80 ASP A O 1
ATOM 644 N N . LEU A 1 81 ? 2.239 3.920 -8.280 1.00 96.62 81 LEU A N 1
ATOM 645 C CA . LEU A 1 81 ? 3.396 3.046 -8.510 1.00 96.62 81 LEU A CA 1
ATOM 646 C C . LEU A 1 81 ? 4.421 3.689 -9.453 1.00 96.62 81 LEU A C 1
ATOM 648 O O . LEU A 1 81 ? 5.312 3.001 -9.955 1.00 96.62 81 LEU A O 1
ATOM 652 N N . SER A 1 82 ? 4.315 4.991 -9.713 1.00 96.06 82 SER A N 1
ATOM 653 C CA . SER A 1 82 ? 5.237 5.697 -10.600 1.00 96.06 82 SER A CA 1
ATOM 654 C C . SER A 1 82 ? 6.691 5.586 -10.119 1.00 96.06 82 SER A C 1
ATOM 656 O O . SER A 1 82 ? 6.972 5.389 -8.938 1.00 96.06 82 SER A O 1
ATOM 658 N N . TYR A 1 83 ? 7.648 5.684 -11.042 1.00 95.94 83 TYR A N 1
ATOM 659 C CA . TYR A 1 83 ? 9.084 5.593 -10.736 1.00 95.94 83 TYR A CA 1
ATOM 660 C C . TYR A 1 83 ? 9.528 4.271 -10.065 1.00 95.94 83 TYR A C 1
ATOM 662 O O . TYR A 1 83 ? 10.538 4.238 -9.367 1.00 95.94 83 TYR A O 1
ATOM 670 N N . ASN A 1 84 ? 8.796 3.173 -10.270 1.00 95.81 84 ASN A N 1
ATOM 671 C CA . ASN A 1 84 ? 9.252 1.823 -9.920 1.00 95.81 84 ASN A CA 1
ATOM 672 C C . ASN A 1 84 ? 9.866 1.101 -11.130 1.00 95.81 84 ASN A C 1
ATOM 674 O O . ASN A 1 84 ? 9.861 1.616 -12.245 1.00 95.81 84 ASN A O 1
ATOM 678 N N . GLN A 1 85 ? 10.393 -0.100 -10.894 1.00 95.38 85 GLN A N 1
ATOM 679 C CA . GLN A 1 85 ? 11.037 -0.958 -11.894 1.00 95.38 85 GLN A CA 1
ATOM 680 C C . GLN A 1 85 ? 10.120 -2.133 -12.277 1.00 95.38 85 GLN A C 1
ATOM 682 O O . GLN A 1 85 ? 10.583 -3.256 -12.472 1.00 95.38 85 GLN A O 1
ATOM 687 N N . LEU A 1 86 ? 8.806 -1.887 -12.317 1.00 88.94 86 LEU A N 1
ATOM 688 C CA . LEU A 1 86 ? 7.809 -2.904 -12.648 1.00 88.94 86 LEU A CA 1
ATOM 689 C C . LEU A 1 86 ? 7.982 -3.302 -14.122 1.00 88.94 86 LEU A C 1
ATOM 691 O O . LEU A 1 86 ? 7.940 -2.433 -14.995 1.00 88.94 86 LEU A O 1
ATOM 695 N N . TRP A 1 87 ? 8.212 -4.592 -14.363 1.00 73.38 87 TRP A N 1
ATOM 696 C CA . TRP A 1 87 ? 8.450 -5.201 -15.677 1.00 73.38 87 TRP A CA 1
ATOM 697 C C . TRP A 1 87 ? 7.280 -6.079 -16.122 1.00 73.38 87 TRP A C 1
ATOM 699 O O . TRP A 1 87 ? 6.526 -6.564 -15.245 1.00 73.38 87 TRP A O 1
#

Organism: NCBI:txid28183